Protein AF-A0A9D3A9X7-F1 (afdb_monomer)

Structure (mmCIF, N/CA/C/O backbone):
data_AF-A0A9D3A9X7-F1
#
_entry.id   AF-A0A9D3A9X7-F1
#
loop_
_atom_site.group_PDB
_atom_site.id
_atom_site.type_symbol
_atom_site.label_atom_id
_atom_site.label_alt_id
_atom_site.label_comp_id
_atom_site.label_asym_id
_atom_site.label_entity_id
_atom_site.label_seq_id
_atom_site.pdbx_PDB_ins_code
_atom_site.Cartn_x
_atom_site.Cartn_y
_atom_site.Cartn_z
_atom_site.occupancy
_atom_site.B_iso_or_equiv
_atom_site.auth_seq_id
_atom_site.auth_comp_id
_atom_site.auth_asym_id
_atom_site.auth_atom_id
_atom_site.pdbx_PDB_model_num
ATOM 1 N N . MET A 1 1 ? 18.186 -19.096 -9.112 1.00 46.78 1 MET A N 1
ATOM 2 C CA . MET A 1 1 ? 18.600 -17.709 -9.430 1.00 46.78 1 MET A CA 1
ATOM 3 C C . MET A 1 1 ? 17.513 -16.830 -10.071 1.00 46.78 1 MET A C 1
ATOM 5 O O . MET A 1 1 ? 17.733 -15.635 -10.148 1.00 46.78 1 MET A O 1
ATOM 9 N N . LYS A 1 2 ? 16.335 -17.340 -10.486 1.00 48.97 2 LYS A N 1
ATOM 10 C CA . LYS A 1 2 ? 15.284 -16.533 -11.160 1.00 48.97 2 LYS A CA 1
ATOM 11 C C . LYS A 1 2 ? 14.298 -15.778 -10.231 1.00 48.97 2 LYS A C 1
ATOM 13 O O . LYS A 1 2 ? 13.369 -15.157 -10.733 1.00 48.97 2 LYS A O 1
ATOM 18 N N . ASN A 1 3 ? 14.488 -15.810 -8.906 1.00 61.06 3 ASN A N 1
ATOM 19 C CA . ASN A 1 3 ? 13.535 -15.257 -7.920 1.00 61.06 3 ASN A CA 1
ATOM 20 C C . ASN A 1 3 ? 14.003 -13.965 -7.218 1.00 61.06 3 ASN A C 1
ATOM 22 O O . ASN A 1 3 ? 13.374 -13.539 -6.261 1.00 61.06 3 ASN A O 1
ATOM 26 N N . THR A 1 4 ? 15.084 -13.337 -7.675 1.00 85.19 4 THR A N 1
ATOM 27 C CA . THR A 1 4 ? 15.768 -12.240 -6.961 1.00 85.19 4 THR A CA 1
ATOM 28 C C . THR A 1 4 ? 15.743 -10.932 -7.753 1.00 85.19 4 THR A C 1
ATOM 30 O O . THR A 1 4 ? 16.784 -10.331 -7.978 1.00 85.19 4 THR A O 1
ATOM 33 N N . TYR A 1 5 ? 14.564 -10.511 -8.218 1.00 94.69 5 TYR A N 1
ATOM 34 C CA . TYR A 1 5 ? 14.389 -9.199 -8.850 1.00 94.69 5 TYR A CA 1
ATOM 35 C C . TYR A 1 5 ? 13.404 -8.351 -8.059 1.00 94.69 5 TYR A C 1
ATOM 37 O O . TYR A 1 5 ? 12.352 -8.864 -7.665 1.00 94.69 5 TYR A O 1
ATOM 45 N N . LEU A 1 6 ? 13.713 -7.065 -7.884 1.00 95.56 6 LEU A N 1
ATOM 46 C CA . LEU A 1 6 ? 12.884 -6.140 -7.108 1.00 95.56 6 LEU A CA 1
ATOM 47 C C . LEU A 1 6 ? 11.431 -6.136 -7.591 1.00 95.56 6 LEU A C 1
ATOM 49 O O . LEU A 1 6 ? 10.531 -6.337 -6.785 1.00 95.56 6 LEU A O 1
ATOM 53 N N . ARG A 1 7 ? 11.186 -5.994 -8.902 1.00 96.56 7 ARG A N 1
ATOM 54 C CA . ARG A 1 7 ? 9.816 -5.937 -9.448 1.00 96.56 7 ARG A CA 1
ATOM 55 C C . ARG A 1 7 ? 9.000 -7.197 -9.156 1.00 96.56 7 ARG A C 1
ATOM 57 O O . ARG A 1 7 ? 7.820 -7.117 -8.828 1.00 96.56 7 ARG A O 1
ATOM 64 N N . ARG A 1 8 ? 9.637 -8.372 -9.215 1.00 96.19 8 ARG A N 1
ATOM 65 C CA . ARG A 1 8 ? 8.995 -9.656 -8.883 1.00 96.19 8 ARG A CA 1
ATOM 66 C C . 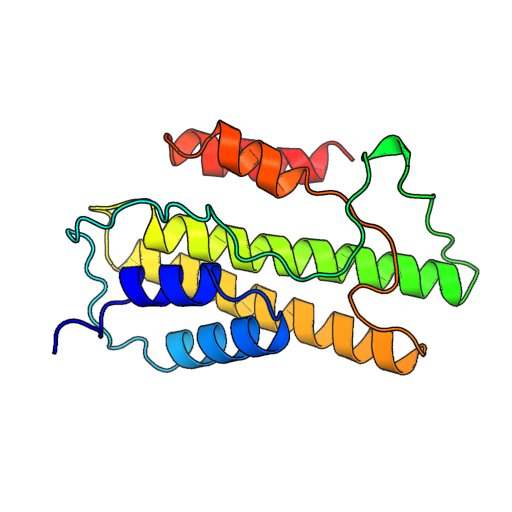ARG A 1 8 ? 8.686 -9.757 -7.391 1.00 96.19 8 ARG A C 1
ATOM 68 O O . ARG A 1 8 ? 7.620 -10.241 -7.026 1.00 96.19 8 ARG A O 1
ATOM 75 N N . LEU A 1 9 ? 9.609 -9.318 -6.542 1.00 96.25 9 LEU A N 1
ATOM 76 C CA . LEU A 1 9 ? 9.427 -9.350 -5.094 1.00 96.25 9 LEU A CA 1
ATOM 77 C C . LEU A 1 9 ? 8.400 -8.312 -4.621 1.00 96.25 9 LEU A C 1
ATOM 79 O O . LEU A 1 9 ? 7.630 -8.594 -3.708 1.00 96.25 9 LEU A O 1
ATOM 83 N N . ALA A 1 10 ? 8.324 -7.155 -5.280 1.00 97.19 10 ALA A N 1
ATOM 84 C CA . ALA A 1 10 ? 7.286 -6.161 -5.039 1.00 97.19 10 ALA A CA 1
ATOM 85 C C . ALA A 1 10 ? 5.892 -6.722 -5.354 1.00 97.19 10 ALA A C 1
ATOM 87 O O . ALA A 1 10 ? 4.976 -6.555 -4.554 1.00 97.19 10 ALA A O 1
ATOM 88 N N . LEU A 1 11 ? 5.744 -7.471 -6.456 1.00 97.50 11 LEU A N 1
ATOM 89 C CA . LEU A 1 11 ? 4.501 -8.190 -6.754 1.00 97.50 11 LEU A CA 1
ATOM 90 C C . LEU A 1 11 ? 4.172 -9.237 -5.679 1.00 97.50 11 LEU A C 1
ATOM 92 O O . LEU A 1 11 ? 3.027 -9.337 -5.249 1.00 97.50 11 LEU A O 1
ATOM 96 N N . GLN A 1 12 ? 5.168 -9.995 -5.210 1.00 96.56 12 GLN A N 1
ATOM 97 C CA . GLN A 1 12 ? 4.971 -10.953 -4.116 1.00 96.56 12 GLN A CA 1
ATOM 98 C C . GLN A 1 12 ? 4.488 -10.258 -2.839 1.00 96.56 12 GLN A C 1
ATOM 100 O O . GLN A 1 12 ? 3.520 -10.718 -2.242 1.00 96.56 12 GLN A O 1
ATOM 105 N N . ALA A 1 13 ? 5.097 -9.131 -2.460 1.00 97.62 13 ALA A N 1
ATOM 106 C CA . ALA A 1 13 ? 4.659 -8.329 -1.320 1.00 97.62 13 ALA A CA 1
ATOM 107 C C . ALA A 1 13 ? 3.247 -7.766 -1.513 1.00 97.62 13 ALA A C 1
ATOM 109 O O . ALA A 1 13 ? 2.430 -7.814 -0.593 1.00 97.62 13 ALA A O 1
ATOM 110 N N . LEU A 1 14 ? 2.927 -7.288 -2.717 1.00 98.12 14 LEU A N 1
ATOM 111 C CA . LEU A 1 14 ? 1.613 -6.738 -3.031 1.00 98.12 14 LEU A CA 1
ATOM 112 C C . LEU A 1 14 ? 0.501 -7.773 -2.835 1.00 98.12 14 LEU A C 1
ATOM 114 O O . LEU A 1 14 ? -0.569 -7.421 -2.335 1.00 98.12 14 LEU A O 1
ATOM 118 N N . LEU A 1 15 ? 0.772 -9.032 -3.185 1.00 97.62 15 LEU A N 1
ATOM 119 C CA . LEU A 1 15 ? -0.149 -10.164 -3.072 1.00 97.62 15 LEU A CA 1
ATOM 120 C C . LEU A 1 15 ? -0.327 -10.697 -1.644 1.00 97.62 15 LEU A C 1
ATOM 122 O O . LEU A 1 15 ? -1.253 -11.470 -1.409 1.00 97.62 15 LEU A O 1
ATOM 126 N N . ILE A 1 16 ? 0.506 -10.295 -0.681 1.00 97.81 16 ILE A N 1
ATOM 127 C CA . ILE A 1 16 ? 0.311 -10.692 0.718 1.00 97.81 16 ILE A CA 1
ATOM 128 C C . ILE A 1 16 ? -0.990 -10.075 1.243 1.00 97.81 16 ILE A C 1
ATOM 130 O O . ILE A 1 16 ? -1.249 -8.886 1.067 1.00 97.81 16 ILE A O 1
ATOM 134 N N . HIS A 1 17 ? -1.819 -10.882 1.900 1.00 96.50 17 HIS A N 1
ATOM 135 C CA . HIS A 1 17 ? -3.071 -10.414 2.495 1.00 96.50 17 HIS A CA 1
ATOM 136 C C . HIS A 1 17 ? -2.851 -9.823 3.890 1.00 96.50 17 HIS A C 1
ATOM 138 O O . HIS A 1 17 ? -3.492 -8.835 4.234 1.00 96.50 17 HIS A O 1
ATOM 144 N N . ASP A 1 18 ? -1.953 -10.413 4.683 1.00 96.69 18 ASP A N 1
ATOM 145 C CA . ASP A 1 18 ? -1.689 -9.976 6.050 1.00 96.69 18 ASP A CA 1
ATOM 146 C C . ASP A 1 18 ? -0.853 -8.674 6.082 1.00 96.69 18 ASP A C 1
ATOM 148 O O . ASP A 1 18 ? 0.233 -8.619 5.494 1.00 96.69 18 ASP A O 1
ATOM 152 N N . PRO A 1 19 ? -1.320 -7.605 6.756 1.00 96.31 19 PRO A N 1
ATOM 153 C CA . PRO A 1 19 ? -0.600 -6.335 6.782 1.00 96.31 19 PRO A CA 1
ATOM 154 C C . PRO A 1 19 ? 0.778 -6.406 7.449 1.00 96.31 19 PRO A C 1
ATOM 156 O O . PRO A 1 19 ? 1.683 -5.680 7.039 1.00 96.31 19 PRO A O 1
ATOM 159 N N . VAL A 1 20 ? 0.952 -7.267 8.456 1.00 96.38 20 VAL A N 1
ATOM 160 C CA . VAL A 1 20 ? 2.209 -7.410 9.204 1.00 96.38 20 VAL A CA 1
ATOM 161 C C . VAL A 1 20 ? 3.236 -8.158 8.361 1.00 96.38 20 VAL A C 1
ATOM 163 O O . VAL A 1 20 ? 4.378 -7.714 8.246 1.00 96.38 20 VAL A O 1
ATOM 166 N N . GLU A 1 21 ? 2.833 -9.249 7.710 1.00 97.94 21 GLU A N 1
ATOM 167 C CA . GLU A 1 21 ? 3.685 -9.984 6.774 1.00 97.94 21 GLU A CA 1
ATOM 168 C C . GLU A 1 21 ? 4.089 -9.109 5.578 1.00 97.94 21 GLU A C 1
ATOM 170 O O . GLU A 1 21 ? 5.259 -9.100 5.185 1.00 97.94 21 GLU A O 1
ATOM 175 N N . LYS A 1 22 ? 3.156 -8.309 5.038 1.00 98.25 22 LYS A N 1
ATOM 176 C CA . LYS A 1 22 ? 3.440 -7.366 3.945 1.00 98.25 22 LYS A CA 1
ATOM 177 C C . LYS A 1 22 ? 4.469 -6.324 4.369 1.00 98.25 22 LYS A C 1
ATOM 179 O O . LYS A 1 22 ? 5.470 -6.135 3.678 1.00 98.25 22 LYS A O 1
ATOM 184 N N . ALA A 1 23 ? 4.255 -5.693 5.523 1.00 98.12 23 ALA A N 1
ATOM 185 C CA . ALA A 1 23 ? 5.186 -4.730 6.099 1.00 98.12 23 ALA A CA 1
ATOM 186 C C . ALA A 1 23 ? 6.577 -5.340 6.330 1.00 98.12 23 ALA A C 1
ATOM 188 O O . ALA A 1 23 ? 7.593 -4.725 6.001 1.00 98.12 23 ALA A O 1
ATOM 189 N N . ALA A 1 24 ? 6.643 -6.567 6.850 1.00 98.06 24 ALA A N 1
ATOM 190 C CA . ALA A 1 24 ? 7.901 -7.272 7.059 1.00 98.06 24 ALA A CA 1
ATOM 191 C C . ALA A 1 24 ? 8.660 -7.495 5.744 1.00 98.06 24 ALA A C 1
ATOM 193 O O . ALA A 1 24 ? 9.864 -7.235 5.692 1.00 98.06 24 ALA A O 1
ATOM 194 N N . LEU A 1 25 ? 7.973 -7.917 4.678 1.00 97.31 25 LEU A N 1
ATOM 195 C CA . LEU A 1 25 ? 8.611 -8.135 3.382 1.00 97.31 25 LEU A CA 1
ATOM 196 C C . LEU A 1 25 ? 9.094 -6.824 2.751 1.00 97.31 25 LEU A C 1
ATOM 198 O O . LEU A 1 25 ? 10.221 -6.771 2.272 1.00 97.31 25 LEU A O 1
ATOM 202 N N . VAL A 1 26 ? 8.313 -5.743 2.810 1.00 98.06 26 VAL A N 1
ATOM 203 C CA . VAL A 1 26 ? 8.754 -4.424 2.314 1.00 98.06 26 VAL A CA 1
ATOM 204 C C . VAL A 1 26 ? 10.029 -3.960 3.026 1.00 98.06 26 VAL A C 1
ATOM 206 O O . VAL A 1 26 ? 10.980 -3.533 2.372 1.00 98.06 26 VAL A O 1
ATOM 209 N N . LYS A 1 27 ? 10.109 -4.119 4.354 1.00 97.75 27 LYS A N 1
ATOM 210 C CA . LYS A 1 27 ? 11.324 -3.794 5.123 1.00 97.75 27 LYS A CA 1
ATOM 211 C C . LYS A 1 27 ? 12.528 -4.641 4.707 1.00 97.75 27 LYS A C 1
ATOM 213 O O . LYS A 1 27 ? 13.635 -4.115 4.615 1.00 97.75 27 LYS A O 1
ATOM 218 N N . GLN A 1 28 ? 12.324 -5.930 4.429 1.00 95.94 28 GLN A N 1
ATOM 219 C CA . GLN A 1 28 ? 13.385 -6.804 3.913 1.00 95.94 28 GLN A CA 1
ATOM 220 C C . GLN A 1 28 ? 13.863 -6.358 2.527 1.00 95.94 28 GLN A C 1
ATOM 222 O O . GLN A 1 28 ? 15.066 -6.343 2.275 1.00 95.94 28 GLN A O 1
ATOM 227 N N . LEU A 1 29 ? 12.946 -5.954 1.641 1.00 94.81 29 LEU A N 1
ATOM 228 C CA . LEU A 1 29 ? 13.298 -5.449 0.313 1.00 94.81 29 LEU A CA 1
ATOM 229 C C . LEU A 1 29 ? 14.123 -4.171 0.393 1.00 94.81 29 LEU A C 1
ATOM 231 O O . LEU A 1 29 ? 15.129 -4.066 -0.305 1.00 94.81 29 LEU A O 1
ATOM 235 N N . GLN A 1 30 ? 13.757 -3.249 1.285 1.00 94.75 30 GLN A N 1
ATOM 236 C CA . GLN A 1 30 ? 14.514 -2.013 1.478 1.00 94.75 30 GLN A CA 1
ATOM 237 C C . GLN A 1 30 ? 15.948 -2.277 1.964 1.00 94.75 30 GLN A C 1
ATOM 239 O O . GLN A 1 30 ? 16.882 -1.585 1.567 1.00 94.75 30 GLN A O 1
ATOM 244 N N . GLN A 1 31 ? 16.153 -3.309 2.787 1.00 90.62 31 GLN A N 1
ATOM 245 C CA . GLN A 1 31 ? 17.491 -3.734 3.220 1.00 90.62 31 GLN A CA 1
ATOM 246 C C . GLN A 1 31 ? 18.287 -4.429 2.104 1.00 90.62 31 GLN A C 1
ATOM 248 O O . GLN A 1 31 ? 19.517 -4.414 2.116 1.00 90.62 31 GLN A O 1
ATOM 253 N N . ALA A 1 32 ? 17.599 -5.018 1.126 1.00 84.06 32 ALA A N 1
ATOM 254 C CA . ALA A 1 32 ? 18.177 -5.748 0.005 1.00 84.06 32 ALA A CA 1
ATOM 255 C C . ALA A 1 32 ? 18.283 -4.892 -1.274 1.00 84.06 32 ALA A C 1
ATOM 257 O O . ALA A 1 32 ? 18.130 -5.407 -2.381 1.00 84.06 32 ALA A O 1
ATOM 258 N N . TRP A 1 33 ? 18.578 -3.592 -1.144 1.00 72.06 33 TRP A N 1
ATOM 259 C CA . TRP A 1 33 ? 18.631 -2.649 -2.274 1.00 72.06 33 TRP A CA 1
ATOM 260 C C . TRP A 1 33 ? 19.640 -3.024 -3.379 1.00 72.06 33 TRP A C 1
ATOM 262 O O . TRP A 1 33 ? 19.534 -2.573 -4.513 1.00 72.06 33 TRP A O 1
ATOM 272 N N . SER A 1 34 ? 20.616 -3.886 -3.083 1.00 83.31 34 SER A N 1
ATOM 273 C CA . SER A 1 34 ? 21.580 -4.393 -4.069 1.00 83.31 34 SER A CA 1
ATOM 274 C C . SER A 1 34 ? 20.990 -5.384 -5.080 1.00 83.31 34 SER A C 1
ATOM 276 O O . SER A 1 34 ? 21.698 -5.820 -5.992 1.00 83.31 34 SER A O 1
ATOM 278 N N . LEU A 1 35 ? 19.723 -5.779 -4.926 1.00 87.50 35 LEU A N 1
ATOM 279 C CA . LEU A 1 35 ? 19.054 -6.667 -5.865 1.00 87.50 35 LEU A CA 1
ATOM 280 C C . LEU A 1 35 ? 18.879 -5.992 -7.233 1.00 87.50 35 LEU A C 1
ATOM 282 O O . LEU A 1 35 ? 18.505 -4.822 -7.305 1.00 87.50 35 LEU A O 1
ATOM 286 N N . PRO A 1 36 ? 19.072 -6.732 -8.338 1.00 94.44 36 PRO A N 1
ATOM 287 C CA . PRO A 1 36 ? 18.747 -6.206 -9.652 1.00 94.44 36 PRO A CA 1
ATOM 288 C C . PRO A 1 36 ? 17.252 -5.882 -9.731 1.00 94.44 36 PRO A C 1
ATOM 290 O O . PRO A 1 36 ? 16.401 -6.642 -9.260 1.00 94.44 36 PRO A O 1
ATOM 293 N N . VAL A 1 37 ? 16.916 -4.770 -10.378 1.00 95.44 37 VAL A N 1
ATOM 294 C CA . VAL A 1 37 ? 15.524 -4.320 -10.478 1.00 95.44 37 VAL A CA 1
ATOM 295 C C . VAL A 1 37 ? 14.683 -5.282 -11.321 1.00 95.44 37 VAL A C 1
ATOM 297 O O . VAL A 1 37 ? 13.572 -5.657 -10.934 1.00 95.44 37 VAL A O 1
ATOM 300 N N . GLY A 1 38 ? 15.234 -5.710 -12.461 1.00 95.62 38 GLY A N 1
ATOM 301 C CA . GLY A 1 38 ? 14.502 -6.465 -13.480 1.00 95.62 38 GLY A CA 1
ATOM 302 C C . GLY A 1 38 ? 13.526 -5.581 -14.258 1.00 95.62 38 GLY A C 1
ATOM 303 O O . GLY A 1 38 ? 12.377 -5.971 -14.469 1.00 95.62 38 GLY A O 1
ATOM 304 N N . ALA A 1 39 ? 13.952 -4.369 -14.632 1.00 96.12 39 ALA A N 1
ATOM 305 C CA . ALA A 1 39 ? 13.115 -3.368 -15.298 1.00 96.12 39 ALA A CA 1
ATOM 306 C C . ALA A 1 39 ? 12.485 -3.884 -16.604 1.00 96.12 39 ALA A C 1
ATOM 308 O O . ALA A 1 39 ? 11.337 -3.567 -16.890 1.00 96.12 39 ALA A O 1
ATOM 309 N N . ASP A 1 40 ? 13.186 -4.738 -17.343 1.00 95.25 40 ASP A N 1
ATOM 310 C CA . ASP A 1 40 ? 12.764 -5.349 -18.607 1.00 95.25 40 ASP A CA 1
ATOM 311 C C . ASP A 1 40 ? 11.951 -6.645 -18.437 1.00 95.25 40 ASP A C 1
ATOM 313 O O . ASP A 1 40 ? 11.468 -7.217 -19.415 1.00 95.25 40 ASP A O 1
ATOM 317 N N . LEU A 1 41 ? 11.764 -7.124 -17.200 1.00 94.06 41 LEU A N 1
ATOM 318 C CA . LEU A 1 41 ? 10.994 -8.338 -16.956 1.00 94.06 41 LEU A CA 1
ATOM 319 C C . LEU A 1 41 ? 9.538 -8.170 -17.390 1.00 94.06 41 LEU A C 1
ATOM 321 O O . LEU A 1 41 ? 8.824 -7.274 -16.928 1.00 94.06 41 LEU A O 1
ATOM 325 N N . CYS A 1 42 ? 9.086 -9.119 -18.205 1.00 92.31 42 CYS A N 1
ATOM 326 C CA . CYS A 1 42 ? 7.676 -9.341 -18.469 1.00 92.31 42 CYS A CA 1
ATOM 327 C C . CYS A 1 42 ? 7.078 -10.120 -17.286 1.00 92.31 42 CYS A C 1
ATOM 329 O O . CYS A 1 42 ? 7.495 -11.246 -16.996 1.00 92.31 42 CYS A O 1
ATOM 331 N N . LEU A 1 43 ? 6.169 -9.477 -16.555 1.00 93.81 43 LEU A N 1
ATOM 332 C CA . LEU A 1 43 ? 5.439 -10.052 -15.430 1.00 93.81 43 LEU A CA 1
ATOM 333 C C . LEU A 1 43 ? 3.951 -9.989 -15.765 1.00 93.81 43 LEU A C 1
ATOM 335 O O . LEU A 1 43 ? 3.432 -8.906 -16.027 1.00 93.81 43 LEU A O 1
ATOM 339 N N . ASP A 1 44 ? 3.288 -11.140 -15.750 1.00 93.31 44 ASP A N 1
ATOM 340 C CA . ASP A 1 44 ? 1.851 -11.216 -15.989 1.00 93.31 44 ASP A CA 1
ATOM 341 C C . ASP A 1 44 ? 1.070 -10.743 -14.757 1.00 93.31 44 ASP A C 1
ATOM 343 O O . ASP A 1 44 ? 1.456 -11.016 -13.614 1.00 93.31 44 ASP A O 1
ATOM 347 N N . GLU A 1 45 ? -0.051 -10.056 -14.989 1.00 92.62 45 GLU A N 1
ATOM 348 C CA . GLU A 1 45 ? -0.969 -9.680 -13.914 1.00 92.62 45 GLU A CA 1
ATOM 349 C C . GLU A 1 45 ? -1.570 -10.955 -13.281 1.00 92.62 45 GLU A C 1
ATOM 351 O O . GLU A 1 45 ? -2.084 -11.819 -14.001 1.00 92.62 45 GLU A O 1
ATOM 356 N N . PRO A 1 46 ? -1.507 -11.121 -11.945 1.00 93.25 46 PRO A N 1
ATOM 357 C CA . PRO A 1 46 ? -2.043 -12.305 -11.282 1.00 93.25 46 PRO A CA 1
ATOM 358 C C . PRO A 1 46 ? -3.547 -12.472 -11.519 1.00 93.25 46 PRO A C 1
ATOM 360 O O . PRO A 1 46 ? -4.320 -11.532 -11.350 1.00 93.25 46 PRO A O 1
ATOM 363 N N . SER A 1 47 ? -3.991 -13.700 -11.802 1.00 90.94 47 SER A N 1
ATOM 364 C CA . SER A 1 47 ? -5.415 -14.014 -12.022 1.00 90.94 47 SER A CA 1
ATOM 365 C C . SER A 1 47 ? -6.301 -13.774 -10.796 1.00 90.94 47 SER A C 1
ATOM 367 O O . SER A 1 47 ? -7.500 -13.551 -10.932 1.00 90.94 47 SER A O 1
ATOM 369 N N . VAL A 1 48 ? -5.711 -13.812 -9.600 1.00 88.00 48 VAL A N 1
ATOM 370 C CA . VAL A 1 48 ? -6.375 -13.495 -8.326 1.00 88.00 48 VAL A CA 1
ATOM 371 C C . VAL A 1 48 ? -6.580 -11.989 -8.111 1.00 88.00 48 VAL A C 1
ATOM 373 O O . VAL A 1 48 ? -7.263 -11.602 -7.166 1.00 88.00 48 VAL A O 1
ATOM 376 N N . GLY A 1 49 ? -6.021 -11.147 -8.987 1.00 91.00 49 GLY A N 1
ATOM 377 C CA . GLY A 1 49 ? -6.029 -9.694 -8.867 1.00 91.00 49 GLY A CA 1
ATOM 378 C C . GLY A 1 49 ? -4.996 -9.158 -7.874 1.00 91.00 49 GLY A C 1
ATOM 379 O O . GLY A 1 49 ? -4.279 -9.905 -7.206 1.00 91.00 49 GLY A O 1
ATOM 380 N N . VAL A 1 50 ? -4.919 -7.831 -7.789 1.00 94.56 50 VAL A N 1
ATOM 381 C CA . VAL A 1 50 ? -4.077 -7.090 -6.840 1.00 94.56 50 VAL A CA 1
ATOM 382 C C . VAL A 1 50 ? -4.884 -5.955 -6.174 1.00 94.56 50 VAL A C 1
ATOM 384 O O . VAL A 1 50 ? -5.819 -5.440 -6.792 1.00 94.56 50 VAL A O 1
ATOM 387 N N . PRO A 1 51 ? -4.555 -5.556 -4.925 1.00 96.31 51 PRO A N 1
ATOM 388 C CA . PRO A 1 51 ? -3.562 -6.163 -4.048 1.00 96.31 51 PRO A CA 1
ATOM 389 C C . PRO A 1 51 ? -4.132 -7.408 -3.354 1.00 96.31 51 PRO A C 1
ATOM 391 O O . PRO A 1 51 ? -5.340 -7.645 -3.366 1.00 96.31 51 PRO A O 1
ATOM 394 N N . GLY A 1 52 ? -3.278 -8.148 -2.650 1.00 94.69 52 GLY A N 1
ATOM 395 C CA . GLY A 1 52 ? -3.730 -9.054 -1.598 1.00 94.69 52 GLY A CA 1
ATOM 396 C C . GLY A 1 52 ? -4.457 -8.256 -0.517 1.00 94.69 52 GLY A C 1
ATOM 397 O O . GLY A 1 52 ? -3.875 -7.345 0.087 1.00 94.69 52 GLY A O 1
ATOM 398 N N . ARG A 1 53 ? -5.743 -8.562 -0.310 1.00 89.81 53 ARG A N 1
ATOM 399 C CA . ARG A 1 53 ? -6.619 -7.840 0.622 1.0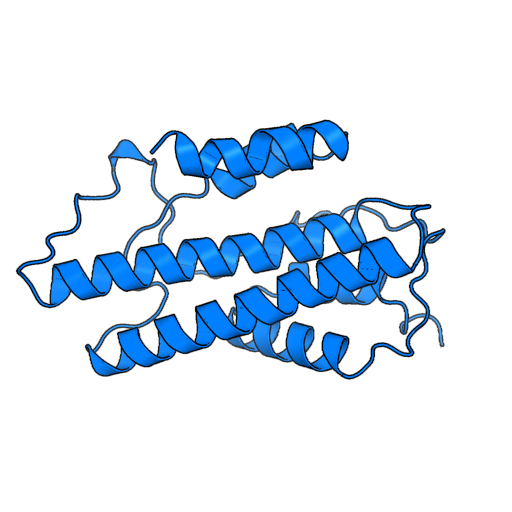0 89.81 53 ARG A CA 1
ATOM 400 C C . ARG A 1 53 ? -6.806 -8.621 1.927 1.00 89.81 53 ARG A C 1
ATOM 402 O O . ARG A 1 53 ? -7.258 -9.768 1.866 1.00 89.81 53 ARG A O 1
ATOM 409 N N . PRO A 1 54 ? -6.515 -8.033 3.098 1.00 92.25 54 PRO A N 1
ATOM 410 C CA . PRO A 1 54 ? -6.837 -8.664 4.374 1.00 92.25 54 PRO A CA 1
ATOM 411 C C . PRO A 1 54 ? -8.349 -8.879 4.520 1.00 92.25 54 PRO A C 1
ATOM 413 O O . PRO A 1 54 ? -9.159 -8.206 3.885 1.00 92.25 54 PRO A O 1
ATOM 416 N N . THR A 1 55 ? -8.745 -9.800 5.398 1.00 91.69 55 THR A N 1
ATOM 417 C CA . THR A 1 55 ? -10.165 -10.064 5.707 1.00 91.69 55 THR A CA 1
ATOM 418 C C . THR A 1 55 ? -10.852 -8.904 6.435 1.00 91.69 55 THR A C 1
ATOM 420 O O . THR A 1 55 ? -12.079 -8.826 6.451 1.00 91.69 55 THR A O 1
ATOM 423 N N . LYS A 1 56 ? -10.070 -8.003 7.035 1.00 93.38 56 LYS A N 1
ATOM 424 C CA . LYS A 1 56 ? -10.501 -6.759 7.676 1.00 93.38 56 LYS A CA 1
ATOM 425 C C . LYS A 1 56 ? -9.576 -5.613 7.241 1.00 93.38 56 LYS A C 1
ATOM 427 O O . LYS A 1 56 ? -8.398 -5.881 7.016 1.00 93.38 56 LYS A O 1
ATOM 432 N N . PRO A 1 57 ? -10.032 -4.348 7.193 1.00 94.69 57 PRO A N 1
ATOM 433 C CA . PRO A 1 57 ? -11.347 -3.842 7.607 1.00 94.69 57 PRO A CA 1
ATOM 434 C C . PRO A 1 57 ? -12.495 -4.230 6.669 1.00 94.69 57 PRO A C 1
ATOM 436 O O . PRO A 1 57 ? -12.280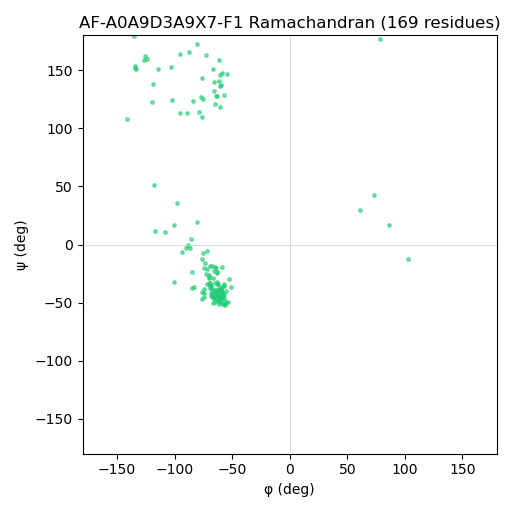 -4.602 5.519 1.00 94.69 57 PRO A O 1
ATOM 439 N N . LEU A 1 58 ? -13.733 -4.100 7.159 1.00 94.25 58 LEU A N 1
ATOM 440 C CA . LEU A 1 58 ? -14.915 -4.153 6.297 1.00 94.25 58 LEU A CA 1
ATOM 441 C C . LEU A 1 58 ? -14.891 -2.954 5.342 1.00 94.25 58 LEU A C 1
ATOM 443 O O . LEU A 1 58 ? -14.916 -1.804 5.789 1.00 94.25 58 LEU A O 1
ATOM 447 N N . ILE A 1 59 ? -14.884 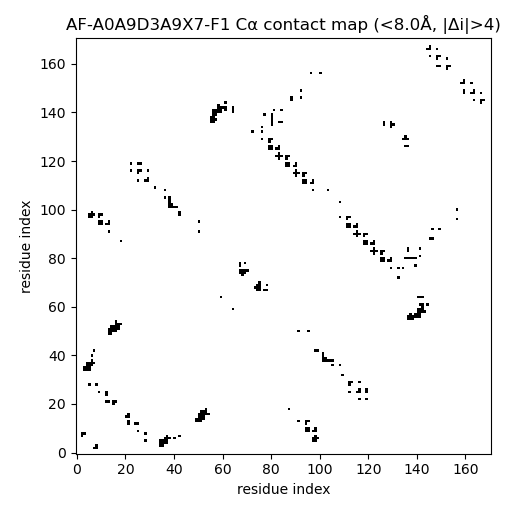-3.227 4.041 1.00 93.38 59 ILE A N 1
ATOM 448 C CA . ILE A 1 59 ? -14.948 -2.189 3.015 1.00 93.38 59 ILE A CA 1
ATOM 449 C C . ILE A 1 59 ? -16.405 -1.793 2.779 1.00 93.38 59 ILE A C 1
ATOM 451 O O . ILE A 1 59 ? -17.247 -2.631 2.458 1.00 93.38 59 ILE A O 1
ATOM 455 N N . VAL A 1 60 ? -16.696 -0.505 2.938 1.00 91.81 60 VAL A N 1
ATOM 456 C CA . VAL A 1 60 ? -18.015 0.099 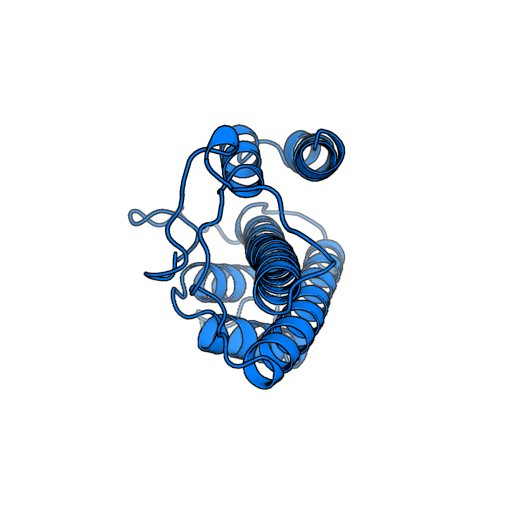2.736 1.00 91.81 60 VAL A CA 1
ATOM 457 C C . VAL A 1 60 ? -17.918 1.287 1.770 1.00 91.81 60 VAL A C 1
ATOM 459 O O . VAL A 1 60 ? -16.841 1.872 1.608 1.00 91.81 60 VAL A O 1
ATOM 462 N N . PRO A 1 61 ? -19.029 1.698 1.130 1.00 88.25 61 PRO A N 1
ATOM 463 C CA . PRO A 1 61 ? -19.065 2.928 0.347 1.00 88.25 61 PRO A CA 1
ATOM 464 C C . PRO A 1 61 ? -18.611 4.149 1.166 1.00 88.25 61 PRO A C 1
ATOM 466 O O . PRO A 1 61 ? -18.922 4.221 2.359 1.00 88.25 61 PRO A O 1
ATOM 469 N N . PRO A 1 62 ? -17.953 5.155 0.553 1.00 83.88 62 PRO A N 1
ATOM 470 C CA . PRO A 1 62 ? -17.454 6.335 1.265 1.00 83.88 62 PRO A CA 1
ATOM 471 C C . PRO A 1 62 ? -18.493 7.033 2.154 1.00 83.88 62 PRO A C 1
ATOM 473 O O . PRO A 1 62 ? -18.163 7.476 3.249 1.00 83.88 62 PRO A O 1
ATOM 476 N N . GLN A 1 63 ? -19.756 7.081 1.721 1.00 83.38 63 GLN A N 1
ATOM 477 C CA . GLN A 1 63 ? -20.861 7.714 2.449 1.00 83.38 63 GLN A CA 1
ATOM 478 C C . GLN A 1 63 ? -21.266 6.959 3.727 1.00 83.38 63 GLN A C 1
ATOM 480 O O . GLN A 1 63 ? -21.943 7.521 4.583 1.00 83.38 63 GLN A O 1
ATOM 485 N N . GLN A 1 64 ? -20.885 5.685 3.855 1.00 82.31 64 GLN A N 1
ATOM 486 C CA . GLN A 1 64 ? -21.207 4.835 5.006 1.00 82.31 64 GLN A CA 1
ATOM 487 C C . GLN A 1 64 ? -20.111 4.843 6.081 1.00 82.31 64 GLN A C 1
ATOM 489 O O . GLN A 1 64 ? -20.309 4.303 7.171 1.00 82.31 64 GLN A O 1
ATOM 494 N N . VAL A 1 65 ? -18.967 5.480 5.816 1.00 79.12 65 VAL A N 1
ATOM 495 C CA . VAL A 1 65 ? -17.940 5.703 6.835 1.00 79.12 65 VAL A CA 1
ATOM 496 C C . VAL A 1 65 ? -18.407 6.842 7.745 1.00 79.12 65 VAL A C 1
ATOM 498 O O . VAL A 1 65 ? -18.474 7.997 7.332 1.00 79.12 65 VAL A O 1
ATOM 501 N N . LYS A 1 66 ? -18.768 6.512 8.993 1.00 74.62 66 LYS A N 1
ATOM 502 C CA . LYS A 1 66 ? -19.260 7.490 9.980 1.00 74.62 66 LYS A CA 1
ATOM 503 C C . LYS A 1 66 ? -18.228 8.596 10.239 1.00 74.62 66 LYS A C 1
ATOM 505 O O . LYS A 1 66 ? -17.022 8.343 10.251 1.00 74.62 66 LYS A O 1
ATOM 510 N N . GLN A 1 67 ? -18.712 9.809 10.521 1.00 71.88 67 GLN A N 1
ATOM 511 C CA . GLN A 1 67 ? -17.857 10.906 10.978 1.00 71.88 67 GLN A CA 1
ATOM 512 C C . GLN A 1 67 ? -17.148 10.540 12.287 1.00 71.88 67 GLN A C 1
ATOM 514 O O . GLN A 1 67 ? -17.734 9.964 13.205 1.00 71.88 67 GLN A O 1
ATOM 519 N N . ARG A 1 68 ? -15.864 10.889 12.359 1.00 80.75 68 ARG A N 1
ATOM 520 C CA . ARG A 1 68 ? -14.959 10.512 13.447 1.00 80.75 68 ARG A CA 1
ATOM 521 C C . ARG A 1 68 ? -14.917 11.649 14.464 1.00 80.75 68 ARG A C 1
ATOM 523 O O . ARG A 1 68 ? -14.433 12.734 14.157 1.00 80.75 68 ARG A O 1
ATOM 530 N N . SER A 1 69 ? -15.439 11.419 15.667 1.00 81.00 69 SER A N 1
ATOM 531 C CA . SER A 1 69 ? -15.399 12.421 16.739 1.00 81.00 69 SER A CA 1
ATOM 532 C C . SER A 1 69 ? -14.012 12.486 17.379 1.00 81.00 69 SER A C 1
ATOM 534 O O . SER A 1 69 ? -13.508 11.484 17.874 1.00 81.00 69 SER A O 1
ATOM 536 N N . LEU A 1 70 ? -13.410 13.672 17.458 1.00 84.50 70 LEU A N 1
ATOM 537 C CA . LEU A 1 70 ? -12.143 13.863 18.182 1.00 84.50 70 LEU A CA 1
ATOM 538 C C . LEU A 1 70 ? -12.322 13.837 19.712 1.00 84.50 70 LEU A C 1
ATOM 540 O O . LEU A 1 70 ? -11.358 13.677 20.467 1.00 84.50 70 LEU A O 1
ATOM 544 N N . HIS A 1 71 ? -13.563 13.973 20.182 1.00 87.56 71 HIS A N 1
ATOM 545 C CA . HIS A 1 71 ? -13.872 14.139 21.599 1.00 87.56 71 HIS A CA 1
ATOM 546 C C . HIS A 1 71 ? -13.983 12.806 22.349 1.00 87.56 71 HIS A C 1
ATOM 548 O O . HIS A 1 71 ? -13.735 12.765 23.553 1.00 87.56 71 HIS A O 1
ATOM 554 N N . THR A 1 72 ? -14.272 11.697 21.660 1.00 91.12 72 THR A N 1
ATOM 555 C CA . THR A 1 72 ? -14.386 10.365 22.278 1.00 91.12 72 THR A CA 1
ATOM 556 C C . THR A 1 72 ? -13.146 9.510 22.016 1.00 91.12 72 THR A C 1
ATOM 558 O O . THR A 1 72 ? -12.451 9.689 21.018 1.00 91.12 72 THR A O 1
ATOM 561 N N . ALA A 1 73 ? -12.845 8.569 22.918 1.00 90.50 73 ALA A N 1
ATOM 562 C CA . ALA A 1 73 ? -11.732 7.634 22.726 1.00 90.50 73 ALA A CA 1
ATOM 563 C C . ALA A 1 73 ? -11.930 6.770 21.469 1.00 90.50 73 ALA A C 1
ATOM 565 O O . ALA A 1 73 ? -11.015 6.648 20.660 1.00 90.50 73 ALA A O 1
ATOM 566 N N . GLU A 1 74 ? -13.146 6.261 21.270 1.00 92.94 74 GLU A N 1
ATOM 567 C CA . GLU A 1 74 ? -13.523 5.481 20.088 1.00 92.94 74 GLU A CA 1
ATOM 568 C C . GLU A 1 74 ? -13.411 6.300 18.795 1.00 92.94 74 GLU A C 1
ATOM 570 O O . GLU A 1 74 ? -12.876 5.817 17.803 1.00 92.94 74 GLU A O 1
ATOM 575 N N . GLY A 1 75 ? -13.843 7.565 18.793 1.00 92.94 75 GLY A N 1
ATOM 576 C CA . GLY A 1 75 ? -13.746 8.411 17.606 1.00 92.94 75 GLY A CA 1
ATOM 577 C C . GLY A 1 75 ? -12.298 8.774 17.247 1.00 92.94 75 GLY A C 1
ATOM 578 O O . GLY A 1 75 ? -11.952 8.792 16.064 1.00 92.94 75 GLY A O 1
ATOM 579 N N . ARG A 1 76 ? -11.420 8.960 18.246 1.00 93.62 76 ARG A N 1
ATOM 580 C CA . ARG A 1 76 ? -9.967 9.084 18.024 1.00 93.62 76 ARG A CA 1
ATOM 581 C C . ARG A 1 76 ? -9.357 7.790 17.484 1.00 93.62 76 ARG A C 1
ATOM 583 O O . ARG A 1 76 ? -8.546 7.854 16.564 1.00 93.62 76 ARG A O 1
ATOM 590 N N . ALA A 1 77 ? -9.766 6.630 18.000 1.00 95.56 77 ALA A N 1
ATOM 591 C CA . ALA A 1 77 ? -9.331 5.335 17.480 1.00 95.56 77 ALA A CA 1
ATOM 592 C C . ALA A 1 77 ? -9.777 5.131 16.020 1.00 95.56 77 ALA A C 1
ATOM 594 O O . ALA A 1 77 ? -8.963 4.763 15.178 1.00 95.56 77 ALA A O 1
ATOM 595 N N . ALA A 1 78 ? -11.023 5.476 15.683 1.00 94.50 78 ALA A N 1
ATOM 596 C CA . ALA A 1 78 ? -11.535 5.420 14.315 1.00 94.50 78 ALA A CA 1
ATOM 597 C C . ALA A 1 78 ? -10.777 6.358 13.355 1.00 94.50 78 ALA A C 1
ATOM 599 O O . ALA A 1 78 ? -10.593 6.028 12.182 1.00 94.50 78 ALA A O 1
ATOM 600 N N . LEU A 1 79 ? -10.312 7.518 13.837 1.00 93.31 79 LEU A N 1
ATOM 601 C CA . LEU A 1 79 ? -9.447 8.408 13.060 1.00 93.31 79 LEU A CA 1
ATOM 602 C C . LEU A 1 79 ? -8.075 7.789 12.797 1.00 93.31 79 LEU A C 1
ATOM 604 O O . LEU A 1 79 ? -7.646 7.747 11.648 1.00 93.31 79 LEU A O 1
ATOM 608 N N . LEU A 1 80 ? -7.411 7.279 13.833 1.00 95.50 80 LEU A N 1
ATOM 609 C CA . LEU A 1 80 ? -6.106 6.628 13.693 1.00 95.50 80 LEU A CA 1
ATOM 610 C C . LEU A 1 80 ? -6.180 5.391 12.798 1.00 95.50 80 LEU A C 1
ATOM 612 O O . LEU A 1 80 ? -5.304 5.187 11.966 1.00 95.50 80 LEU A O 1
ATOM 616 N N . HIS A 1 81 ? -7.254 4.609 12.911 1.00 96.31 81 HIS A N 1
ATOM 617 C CA . HIS A 1 81 ? -7.530 3.496 12.011 1.00 96.31 81 HIS A CA 1
ATOM 618 C C . HIS A 1 81 ? -7.646 3.954 10.554 1.00 96.31 81 HIS A C 1
ATOM 620 O O . HIS A 1 81 ? -7.097 3.320 9.657 1.00 96.31 81 HIS A O 1
ATOM 626 N N . ALA A 1 82 ? -8.360 5.052 10.296 1.00 94.44 82 ALA A N 1
ATOM 627 C CA . ALA A 1 82 ? -8.499 5.577 8.945 1.00 94.44 82 ALA A CA 1
ATOM 628 C C . ALA A 1 82 ? -7.165 6.055 8.362 1.00 94.44 82 ALA A C 1
ATOM 630 O O . ALA A 1 82 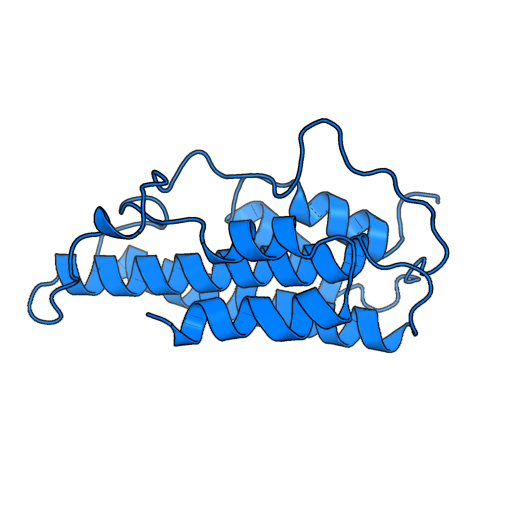? -6.900 5.777 7.197 1.00 94.44 82 ALA A O 1
ATOM 631 N N . LEU A 1 83 ? -6.326 6.715 9.167 1.00 95.31 83 LEU A N 1
ATOM 632 C CA . LEU A 1 83 ? -4.967 7.076 8.762 1.00 95.31 83 LEU A CA 1
ATOM 633 C C . LEU A 1 83 ? -4.147 5.817 8.464 1.00 95.31 83 LEU A C 1
ATOM 635 O O . LEU A 1 83 ? -3.597 5.705 7.380 1.00 95.31 83 LEU A O 1
ATOM 639 N N . ALA A 1 84 ? -4.178 4.810 9.344 1.00 97.00 84 ALA A N 1
ATOM 640 C CA . ALA A 1 84 ? -3.494 3.539 9.101 1.00 97.00 84 ALA A CA 1
ATOM 641 C C . ALA A 1 84 ? -3.981 2.863 7.806 1.00 97.00 84 ALA A C 1
ATOM 643 O O . ALA A 1 84 ? -3.201 2.252 7.085 1.00 97.00 84 ALA A O 1
ATOM 644 N N . HIS A 1 85 ? -5.267 2.985 7.468 1.00 96.19 85 HIS A N 1
ATOM 645 C CA . HIS A 1 85 ? -5.795 2.465 6.209 1.00 96.19 85 HIS A CA 1
ATOM 646 C C . HIS A 1 85 ? -5.312 3.251 4.985 1.00 96.19 85 HIS A C 1
ATOM 648 O O . HIS A 1 85 ? -5.117 2.646 3.931 1.00 96.19 85 HIS A O 1
ATOM 654 N N . ILE A 1 86 ? -5.095 4.561 5.112 1.00 95.25 86 ILE A N 1
ATOM 655 C CA . ILE A 1 86 ? -4.466 5.374 4.065 1.00 95.25 86 ILE A CA 1
ATOM 656 C C . ILE A 1 86 ? -3.020 4.913 3.857 1.00 95.25 86 ILE A C 1
ATOM 658 O O . ILE A 1 86 ? -2.684 4.567 2.727 1.00 95.25 86 ILE A O 1
ATOM 662 N N . GLU A 1 87 ? -2.231 4.771 4.927 1.00 97.50 87 GLU A N 1
ATOM 663 C CA . GLU A 1 87 ? -0.834 4.324 4.803 1.00 97.50 87 GLU A CA 1
ATOM 664 C C . GLU A 1 87 ? -0.747 2.908 4.232 1.00 97.50 87 GLU A C 1
ATOM 666 O O . GLU A 1 87 ? 0.039 2.636 3.329 1.00 97.50 87 GLU A O 1
ATOM 671 N N . PHE A 1 88 ? -1.627 1.997 4.662 1.00 97.38 88 PHE A N 1
ATOM 672 C CA . PHE A 1 88 ? -1.664 0.649 4.098 1.00 97.38 88 PHE A CA 1
ATOM 673 C C . PHE A 1 88 ? -1.987 0.643 2.597 1.00 97.38 88 PHE A C 1
ATOM 675 O O . PHE A 1 88 ? -1.404 -0.129 1.832 1.00 97.38 88 PHE A O 1
ATOM 682 N N . ASN A 1 89 ? -2.894 1.514 2.148 1.00 96.75 89 ASN A N 1
ATOM 683 C CA . ASN A 1 89 ? -3.135 1.696 0.720 1.00 96.75 89 ASN A CA 1
ATOM 684 C C . ASN A 1 89 ? -1.915 2.295 0.013 1.00 96.75 89 ASN A C 1
ATOM 686 O O . ASN A 1 89 ? -1.599 1.848 -1.085 1.00 96.75 89 ASN A O 1
ATOM 690 N N . ALA A 1 90 ? -1.207 3.241 0.628 1.00 97.44 90 ALA A N 1
ATOM 691 C CA . ALA A 1 90 ? -0.003 3.840 0.061 1.00 97.44 90 ALA A CA 1
ATOM 692 C C . ALA A 1 90 ? 1.123 2.806 -0.141 1.00 97.44 90 ALA A C 1
ATOM 694 O O . ALA A 1 90 ? 1.716 2.766 -1.220 1.00 97.44 90 ALA A O 1
ATOM 695 N N . ILE A 1 91 ? 1.312 1.870 0.801 1.00 98.44 91 ILE A N 1
ATOM 696 C CA . ILE A 1 91 ? 2.204 0.706 0.629 1.00 98.44 91 ILE A CA 1
ATOM 697 C C . ILE A 1 91 ? 1.809 -0.090 -0.624 1.00 98.44 91 ILE A C 1
ATOM 699 O O . ILE A 1 91 ? 2.651 -0.384 -1.473 1.00 98.44 91 ILE A O 1
ATOM 703 N N . ASN A 1 92 ? 0.521 -0.430 -0.763 1.00 98.25 92 ASN A N 1
ATOM 704 C CA . ASN A 1 92 ? 0.030 -1.193 -1.915 1.00 98.25 92 ASN A CA 1
ATOM 705 C C . ASN A 1 92 ? 0.230 -0.432 -3.232 1.00 98.25 92 ASN A C 1
ATOM 707 O O . ASN A 1 92 ? 0.611 -1.036 -4.229 1.00 98.25 92 ASN A O 1
ATOM 711 N N . LEU A 1 93 ? -0.011 0.880 -3.249 1.00 98.06 93 LEU A N 1
ATOM 712 C CA . LEU A 1 93 ? 0.150 1.725 -4.432 1.00 98.06 93 LEU A CA 1
ATOM 713 C C . LEU A 1 93 ? 1.613 1.828 -4.867 1.00 98.06 93 LEU A C 1
ATOM 715 O O . LEU A 1 93 ? 1.902 1.710 -6.056 1.00 98.06 93 LEU A O 1
ATOM 719 N N . ALA A 1 94 ? 2.530 2.006 -3.917 1.00 98.31 94 ALA A N 1
ATOM 720 C CA . ALA A 1 94 ? 3.958 2.055 -4.196 1.00 98.31 94 ALA A CA 1
ATOM 721 C C . ALA A 1 94 ? 4.460 0.712 -4.750 1.00 98.31 94 ALA A C 1
ATOM 723 O O . ALA A 1 94 ? 5.128 0.673 -5.784 1.00 98.31 94 ALA A O 1
ATOM 724 N N . LEU A 1 95 ? 4.055 -0.404 -4.134 1.00 98.50 95 LEU A N 1
ATOM 725 C CA . LEU A 1 95 ? 4.341 -1.744 -4.650 1.00 98.50 95 LEU A CA 1
ATOM 726 C C . LEU A 1 95 ? 3.745 -1.964 -6.048 1.00 98.50 95 LEU A C 1
ATOM 728 O O . LEU A 1 95 ? 4.424 -2.537 -6.901 1.00 98.50 95 LEU A O 1
ATOM 732 N N . ASP A 1 96 ? 2.517 -1.486 -6.295 1.00 98.31 96 ASP A N 1
ATOM 733 C CA . ASP A 1 96 ? 1.851 -1.557 -7.600 1.00 98.31 96 ASP A CA 1
ATOM 734 C C . ASP A 1 96 ? 2.656 -0.855 -8.690 1.00 98.31 96 ASP A C 1
ATOM 736 O O . ASP A 1 96 ? 2.879 -1.416 -9.759 1.00 98.31 96 ASP A O 1
ATOM 740 N N . ILE A 1 97 ? 3.165 0.341 -8.396 1.00 98.19 97 ILE A N 1
ATOM 741 C CA . ILE A 1 97 ? 4.002 1.096 -9.328 1.00 98.19 97 ILE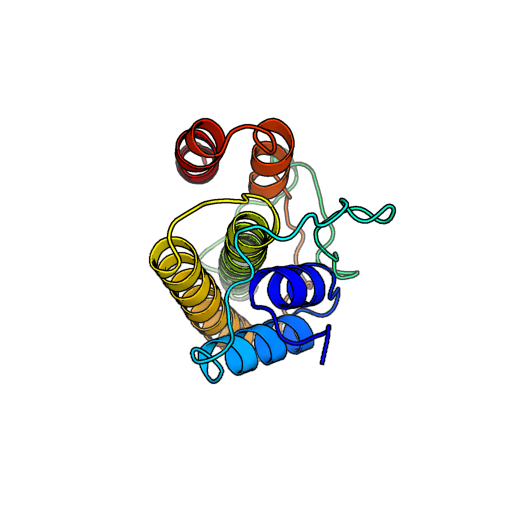 A CA 1
ATOM 742 C C . ILE A 1 97 ? 5.297 0.340 -9.643 1.00 98.19 97 ILE A C 1
ATOM 744 O O . ILE A 1 97 ? 5.666 0.226 -10.813 1.00 98.19 97 ILE A O 1
ATOM 748 N N . ILE A 1 98 ? 5.960 -0.220 -8.626 1.00 97.75 98 ILE A N 1
ATOM 749 C CA . ILE A 1 98 ? 7.222 -0.946 -8.811 1.00 97.75 98 ILE A CA 1
ATOM 750 C C . ILE A 1 98 ? 7.019 -2.156 -9.726 1.00 97.75 98 ILE A C 1
ATOM 752 O O . ILE A 1 98 ? 7.765 -2.339 -10.689 1.00 97.75 98 ILE A O 1
ATOM 756 N N . TRP A 1 99 ? 6.028 -3.009 -9.451 1.00 97.12 99 TRP A N 1
ATOM 757 C CA . TRP A 1 99 ? 5.876 -4.225 -10.249 1.00 97.12 99 TRP A CA 1
ATOM 758 C C . TRP A 1 99 ? 5.295 -3.946 -11.638 1.00 97.12 99 TRP A C 1
ATOM 760 O O . TRP A 1 99 ? 5.729 -4.587 -12.595 1.00 97.12 99 TRP A O 1
ATOM 770 N N . ARG A 1 100 ? 4.341 -3.013 -11.769 1.00 97.38 100 ARG A N 1
ATOM 771 C CA . ARG A 1 100 ? 3.511 -2.873 -12.975 1.00 97.38 100 ARG A CA 1
ATOM 772 C C . ARG A 1 100 ? 4.246 -2.213 -14.132 1.00 97.38 100 ARG A C 1
ATOM 774 O O . ARG A 1 100 ? 4.213 -2.724 -15.249 1.00 97.38 100 ARG A O 1
ATOM 781 N N . TYR A 1 101 ? 4.941 -1.108 -13.882 1.00 97.19 101 TYR A N 1
ATOM 782 C CA . TYR A 1 101 ? 5.532 -0.315 -14.959 1.00 97.19 101 TYR A CA 1
ATOM 783 C C . TYR A 1 101 ? 6.946 -0.805 -15.281 1.00 97.19 101 TYR A C 1
ATOM 785 O O . TYR A 1 101 ? 7.857 -0.717 -14.460 1.00 97.19 101 TYR A O 1
ATOM 793 N N . ALA A 1 102 ? 7.126 -1.364 -16.476 1.00 97.06 102 ALA A N 1
ATOM 794 C CA . ALA A 1 102 ? 8.406 -1.870 -16.971 1.00 97.06 102 ALA A CA 1
ATOM 795 C C . ALA A 1 102 ? 9.235 -0.776 -17.667 1.00 97.06 102 ALA A C 1
ATOM 797 O O . ALA A 1 102 ? 8.704 0.255 -18.075 1.00 97.06 102 ALA A O 1
ATOM 798 N N . ASN A 1 103 ? 10.520 -1.058 -17.884 1.00 97.25 103 ASN A N 1
ATOM 799 C CA . ASN A 1 103 ? 11.451 -0.265 -18.694 1.00 97.25 103 ASN A CA 1
ATOM 800 C C . ASN A 1 103 ? 11.682 1.174 -18.202 1.00 97.25 103 ASN A C 1
ATOM 802 O O . ASN A 1 103 ? 11.971 2.065 -19.002 1.00 97.25 103 ASN A O 1
ATOM 806 N N . LEU A 1 104 ? 11.570 1.403 -16.893 1.00 97.31 104 LEU A N 1
ATOM 807 C CA . LEU A 1 104 ? 11.943 2.671 -16.268 1.00 97.31 104 LEU A CA 1
ATOM 808 C C . LEU A 1 104 ? 13.381 2.607 -15.722 1.00 97.31 104 LEU A C 1
ATOM 810 O O . LEU A 1 104 ? 13.946 1.519 -15.600 1.00 97.31 104 LEU A O 1
ATOM 814 N N . PRO A 1 105 ? 14.007 3.753 -15.413 1.00 97.44 105 PRO A N 1
ATOM 815 C CA . PRO A 1 105 ? 15.319 3.783 -14.772 1.00 97.44 105 PRO A CA 1
ATOM 816 C C . PRO A 1 105 ? 15.335 3.092 -13.397 1.00 97.44 105 PRO A C 1
ATOM 818 O O . PRO A 1 105 ? 14.377 3.204 -12.638 1.00 97.44 105 PRO A O 1
ATOM 821 N N . ASP A 1 106 ? 16.440 2.440 -13.027 1.00 95.56 106 ASP A N 1
ATOM 822 C CA . ASP A 1 106 ? 16.551 1.705 -11.753 1.00 95.56 106 ASP A CA 1
ATOM 823 C C . ASP A 1 106 ? 16.280 2.577 -10.513 1.00 95.56 106 ASP A C 1
ATOM 825 O O . ASP A 1 106 ? 15.664 2.117 -9.550 1.00 95.56 106 ASP A O 1
ATOM 829 N N . ASN A 1 107 ? 16.681 3.853 -10.546 1.00 95.88 107 ASN A N 1
ATOM 830 C CA . ASN A 1 107 ? 16.425 4.794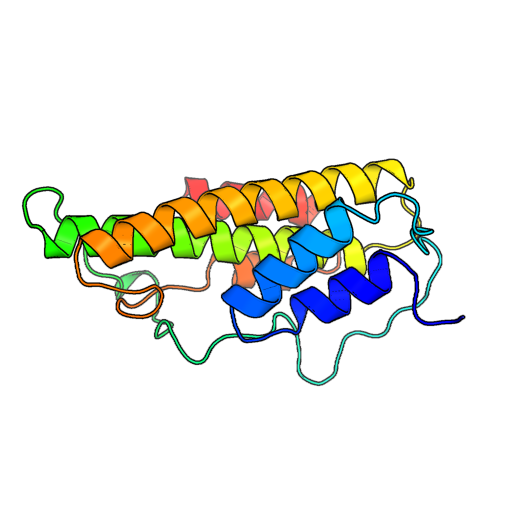 -9.453 1.00 95.88 107 ASN A CA 1
ATOM 831 C C . ASN A 1 107 ? 14.931 5.077 -9.254 1.00 95.88 107 ASN A C 1
ATOM 833 O O . ASN A 1 107 ? 14.510 5.210 -8.113 1.00 95.88 107 ASN A O 1
ATOM 837 N N . PHE A 1 108 ? 14.120 5.078 -10.319 1.00 97.25 108 PHE A N 1
ATOM 838 C CA . PHE A 1 108 ? 12.669 5.242 -10.201 1.00 97.25 108 PHE A CA 1
ATOM 839 C C . PHE A 1 108 ? 12.071 4.168 -9.286 1.00 97.25 108 PHE A C 1
ATOM 841 O O . PHE A 1 108 ? 11.287 4.468 -8.391 1.00 97.25 108 PHE A O 1
ATOM 848 N N . TYR A 1 109 ? 12.470 2.909 -9.470 1.00 97.50 109 TYR A N 1
ATOM 849 C CA . TYR A 1 109 ? 11.990 1.815 -8.626 1.00 97.50 109 TYR A CA 1
ATOM 850 C C . TYR A 1 109 ? 12.476 1.935 -7.180 1.00 97.50 109 TYR A C 1
ATOM 852 O O . TYR A 1 109 ? 11.786 1.482 -6.268 1.00 97.50 109 TYR A O 1
ATOM 860 N N . GLY A 1 110 ? 13.638 2.553 -6.967 1.00 96.31 110 GLY A N 1
ATOM 861 C CA . GLY A 1 110 ? 14.181 2.796 -5.632 1.00 96.31 110 GLY A CA 1
ATOM 862 C C . GLY A 1 110 ? 13.500 3.885 -4.869 1.00 96.31 110 GLY A C 1
ATOM 863 O O . GLY A 1 110 ? 13.189 3.688 -3.698 1.00 96.31 110 GLY A O 1
ATOM 864 N N . ASP A 1 111 ? 13.181 4.972 -5.552 1.00 97.31 111 ASP A N 1
ATOM 865 C CA . ASP A 1 111 ? 12.398 6.044 -4.966 1.00 97.31 111 ASP A CA 1
ATOM 866 C C . ASP A 1 111 ? 11.031 5.496 -4.520 1.00 97.31 111 ASP A C 1
ATOM 868 O O . ASP A 1 111 ? 10.609 5.722 -3.388 1.00 97.31 111 ASP A O 1
ATOM 872 N N . TRP A 1 112 ? 10.384 4.656 -5.339 1.00 98.00 112 TRP A N 1
ATOM 873 C CA . TRP A 1 112 ? 9.122 4.014 -4.954 1.00 98.00 112 TRP A CA 1
ATOM 874 C C . TRP A 1 112 ? 9.255 2.963 -3.854 1.00 98.00 112 TRP A C 1
ATOM 876 O O . TRP A 1 112 ? 8.334 2.823 -3.047 1.00 98.00 112 TRP A O 1
ATOM 886 N N . LEU A 1 113 ? 10.368 2.227 -3.778 1.00 97.81 113 LEU A N 1
ATOM 887 C CA . LEU A 1 113 ? 10.591 1.313 -2.656 1.00 97.81 113 LEU A CA 1
ATOM 888 C C . LEU A 1 113 ? 10.815 2.086 -1.351 1.00 97.81 113 LEU A C 1
ATOM 890 O O . LEU A 1 113 ? 10.310 1.669 -0.309 1.00 97.81 113 LEU A O 1
ATOM 894 N N . CYS A 1 114 ? 11.498 3.233 -1.420 1.00 97.69 114 CYS A N 1
ATOM 895 C CA . CYS A 1 114 ? 11.649 4.142 -0.288 1.00 97.69 114 CYS A CA 1
ATOM 896 C C . CYS A 1 114 ? 10.284 4.631 0.200 1.00 97.69 114 CYS A C 1
ATOM 898 O O . CYS A 1 114 ? 9.994 4.500 1.386 1.00 97.69 114 CYS A O 1
ATOM 900 N N . VAL A 1 115 ? 9.412 5.074 -0.715 1.00 98.12 115 VAL A N 1
ATOM 901 C CA . VAL A 1 115 ? 8.024 5.439 -0.383 1.00 98.12 115 VAL A CA 1
ATOM 902 C C . VAL A 1 115 ? 7.308 4.262 0.284 1.00 98.12 115 VAL A C 1
ATOM 904 O O . VAL A 1 115 ? 6.795 4.409 1.386 1.00 98.12 115 VAL A O 1
ATOM 907 N N . ALA A 1 116 ? 7.325 3.062 -0.308 1.00 98.44 116 ALA A N 1
ATOM 908 C CA . ALA A 1 116 ? 6.677 1.890 0.292 1.00 98.44 116 ALA A CA 1
ATOM 909 C C . ALA A 1 116 ? 7.172 1.609 1.724 1.00 98.44 116 ALA A C 1
ATOM 911 O O . ALA A 1 116 ? 6.381 1.254 2.597 1.00 98.44 116 ALA A O 1
ATOM 912 N N . TYR A 1 117 ? 8.475 1.762 1.968 1.00 98.56 117 TYR A N 1
ATOM 913 C CA . TYR A 1 117 ? 9.080 1.589 3.285 1.00 98.56 117 TYR A CA 1
ATOM 914 C C . TYR A 1 117 ? 8.655 2.677 4.283 1.00 98.56 117 TYR A C 1
ATOM 916 O O . TYR A 1 117 ? 8.327 2.352 5.424 1.00 98.56 117 TYR A O 1
ATOM 924 N N . GLU A 1 118 ? 8.633 3.945 3.875 1.00 98.56 118 GLU A N 1
ATOM 925 C CA . GLU A 1 118 ? 8.176 5.056 4.718 1.00 98.56 118 GLU A CA 1
ATOM 926 C C . GLU A 1 118 ? 6.722 4.852 5.158 1.00 98.56 118 GLU A C 1
ATOM 928 O O . GLU A 1 118 ? 6.416 4.949 6.348 1.00 98.56 118 GLU A O 1
ATOM 933 N N . GLU A 1 119 ? 5.853 4.423 4.241 1.00 98.50 119 GLU A N 1
ATOM 934 C CA . GLU A 1 119 ? 4.449 4.157 4.565 1.00 98.50 119 GLU A CA 1
ATOM 935 C C . GLU A 1 119 ? 4.258 2.920 5.449 1.00 98.50 119 GLU A C 1
ATOM 937 O O . GLU A 1 119 ? 3.345 2.883 6.277 1.00 98.50 119 GLU A O 1
ATOM 942 N N . VAL A 1 120 ? 5.155 1.927 5.373 1.00 98.69 120 VAL A N 1
ATOM 943 C CA . VAL A 1 120 ? 5.211 0.850 6.377 1.00 98.69 120 VAL A CA 1
ATOM 944 C C . VAL A 1 120 ? 5.505 1.412 7.762 1.00 98.69 120 VAL A C 1
ATOM 946 O O . VAL A 1 120 ? 4.838 1.031 8.725 1.00 98.69 120 VAL A O 1
ATOM 949 N N . VAL A 1 121 ? 6.477 2.317 7.884 1.00 98.56 121 VAL A N 1
ATOM 950 C CA . VAL A 1 121 ? 6.822 2.927 9.174 1.00 98.56 121 VAL A CA 1
ATOM 951 C C . VAL A 1 121 ? 5.634 3.721 9.723 1.00 98.56 121 VAL A C 1
ATOM 953 O O . VAL A 1 121 ? 5.281 3.555 10.894 1.00 98.56 121 VAL A O 1
ATOM 956 N N . HIS A 1 122 ? 4.971 4.530 8.893 1.00 98.56 122 HIS A N 1
ATOM 957 C CA . HIS A 1 122 ? 3.773 5.274 9.294 1.00 98.56 122 HIS A CA 1
ATOM 958 C C . HIS A 1 122 ? 2.638 4.341 9.737 1.00 98.56 122 HIS A C 1
ATOM 960 O O . HIS A 1 122 ? 2.075 4.517 10.824 1.00 98.56 122 HIS A O 1
ATOM 966 N N . PHE A 1 123 ? 2.350 3.301 8.950 1.00 98.44 123 PHE A N 1
ATOM 967 C CA . PHE A 1 123 ? 1.350 2.290 9.280 1.00 98.44 123 PHE A CA 1
ATOM 968 C C . PHE A 1 123 ? 1.635 1.619 10.629 1.00 98.44 123 PHE A C 1
ATOM 970 O O . PHE A 1 123 ? 0.743 1.528 11.475 1.00 98.44 123 PHE A O 1
ATOM 977 N N . GLU A 1 124 ? 2.871 1.172 10.863 1.00 98.25 124 GLU A N 1
ATOM 978 C CA . GLU A 1 124 ? 3.255 0.494 12.103 1.00 98.25 124 GLU A CA 1
ATOM 979 C C . GLU A 1 124 ? 3.142 1.420 13.322 1.00 98.25 124 GLU A C 1
ATOM 981 O O . GLU A 1 124 ? 2.668 0.983 14.378 1.00 98.25 124 GLU A O 1
ATOM 986 N N . LEU A 1 125 ? 3.504 2.701 13.189 1.00 98.31 125 LEU A N 1
ATOM 987 C CA . LEU A 1 125 ? 3.343 3.701 14.251 1.00 98.31 125 LEU A CA 1
ATOM 988 C C . LEU A 1 125 ? 1.868 3.919 14.607 1.00 98.31 125 LEU A C 1
ATOM 990 O O . LEU A 1 125 ? 1.500 3.882 15.787 1.00 98.31 125 LEU A O 1
ATOM 994 N N . LEU A 1 126 ? 1.015 4.099 13.596 1.00 97.94 126 LEU A N 1
ATOM 995 C CA . LEU A 1 126 ? -0.424 4.297 13.774 1.00 97.94 126 LEU A CA 1
ATOM 996 C C . LEU A 1 126 ? -1.085 3.054 14.369 1.00 97.94 126 LEU A C 1
ATOM 998 O O . LEU A 1 126 ? -1.833 3.164 15.341 1.00 97.94 126 LEU A O 1
ATOM 1002 N N . ASN A 1 127 ? -0.766 1.870 13.846 1.00 96.56 127 ASN A N 1
ATOM 1003 C CA . ASN A 1 127 ? -1.297 0.606 14.342 1.00 96.56 127 ASN A CA 1
ATOM 1004 C C . ASN A 1 127 ? -0.841 0.343 15.785 1.00 96.56 127 ASN A C 1
ATOM 1006 O O . ASN A 1 127 ? -1.653 -0.026 16.631 1.00 96.56 127 ASN A O 1
ATOM 1010 N N . THR A 1 128 ? 0.424 0.610 16.119 1.00 97.56 128 THR A N 1
ATOM 1011 C CA . THR A 1 128 ? 0.923 0.515 17.503 1.00 97.56 128 THR A CA 1
ATOM 1012 C C . THR A 1 128 ? 0.165 1.457 18.434 1.00 97.56 128 THR A C 1
ATOM 1014 O O . THR A 1 128 ? -0.186 1.080 19.555 1.00 97.56 128 THR A O 1
ATOM 1017 N N . HIS A 1 129 ? -0.106 2.689 17.997 1.00 96.81 129 HIS A N 1
ATOM 1018 C CA . HIS A 1 129 ? -0.873 3.630 18.805 1.00 96.81 129 HIS A CA 1
ATOM 1019 C C . HIS A 1 129 ? -2.334 3.191 18.971 1.00 96.81 129 HIS A C 1
ATOM 1021 O O . HIS A 1 129 ? -2.870 3.286 20.074 1.00 96.81 129 HIS A O 1
ATOM 1027 N N . LEU A 1 130 ? -2.944 2.639 17.922 1.00 96.50 130 LEU A N 1
ATOM 1028 C CA . LEU A 1 130 ? -4.296 2.088 17.953 1.00 96.50 130 LEU A CA 1
ATOM 1029 C C . LEU A 1 130 ? -4.422 0.958 18.992 1.00 96.50 130 LEU A C 1
ATOM 1031 O O . LEU A 1 130 ? -5.340 0.992 19.814 1.00 96.50 130 LEU A O 1
ATOM 1035 N N . HIS A 1 131 ? -3.431 0.060 19.061 1.00 96.69 131 HIS A N 1
ATOM 1036 C CA . HIS A 1 131 ? -3.369 -0.998 20.081 1.00 96.69 131 HIS A CA 1
ATOM 1037 C C . HIS A 1 131 ? -3.324 -0.437 21.506 1.00 96.69 131 HIS A C 1
ATOM 1039 O O . HIS A 1 131 ? -3.976 -0.975 22.400 1.00 96.69 131 HIS A O 1
ATOM 1045 N N . ARG A 1 132 ? -2.628 0.686 21.739 1.00 96.44 132 ARG A N 1
ATOM 1046 C CA . ARG A 1 132 ? -2.620 1.358 23.056 1.00 96.44 132 ARG A CA 1
ATOM 1047 C C . ARG A 1 132 ? -3.986 1.926 23.448 1.00 96.44 132 ARG A C 1
ATOM 1049 O O . ARG A 1 132 ? -4.230 2.129 24.632 1.00 96.44 132 ARG A O 1
ATOM 1056 N N . LEU A 1 133 ? -4.860 2.185 22.476 1.00 94.75 133 LEU A N 1
ATOM 1057 C CA . LEU A 1 133 ? -6.243 2.613 22.702 1.00 94.75 133 LEU A CA 1
ATOM 1058 C C . LEU A 1 133 ? -7.217 1.432 22.854 1.00 94.75 133 LEU A C 1
ATOM 1060 O O . LEU A 1 133 ? -8.401 1.671 23.077 1.00 94.75 133 LEU A O 1
ATOM 1064 N N . GLY A 1 134 ? -6.736 0.187 22.757 1.00 96.94 134 GLY A N 1
ATOM 1065 C CA . GLY A 1 134 ? -7.551 -1.025 22.872 1.00 96.94 134 GLY A CA 1
ATOM 1066 C C . GLY A 1 134 ? -8.199 -1.489 21.564 1.00 96.94 134 GLY A C 1
ATOM 1067 O O . GLY A 1 134 ? -9.123 -2.293 21.618 1.00 96.94 134 GLY A O 1
ATOM 1068 N N . PHE A 1 135 ? -7.729 -0.996 20.415 1.00 96.94 135 PHE A N 1
ATOM 1069 C CA . PHE A 1 135 ? -8.239 -1.346 19.084 1.00 96.94 135 PHE A CA 1
ATOM 1070 C C . PHE A 1 135 ? -7.109 -1.844 18.176 1.00 96.94 135 PHE A C 1
ATOM 1072 O O . PHE A 1 135 ? -5.939 -1.564 18.418 1.00 96.94 135 PHE A O 1
ATOM 1079 N N . ALA A 1 136 ? -7.446 -2.527 17.090 1.00 94.44 136 ALA A N 1
ATOM 1080 C CA . ALA A 1 136 ? -6.507 -2.979 16.072 1.00 94.44 136 ALA A CA 1
ATOM 1081 C C . ALA A 1 136 ? -6.894 -2.467 14.679 1.00 94.44 136 ALA A C 1
ATOM 1083 O O . ALA A 1 136 ? -8.042 -2.093 14.406 1.00 94.44 136 ALA A O 1
ATOM 1084 N N . TYR A 1 137 ? -5.922 -2.455 13.765 1.00 96.56 137 TYR A N 1
ATOM 1085 C CA . TYR A 1 137 ? -6.217 -2.247 12.353 1.00 96.56 137 TYR A CA 1
ATOM 1086 C C . TYR A 1 137 ? -7.210 -3.311 11.864 1.00 96.56 137 TYR A C 1
ATOM 1088 O O . TYR A 1 137 ? -7.003 -4.506 12.069 1.00 96.56 137 TYR A O 1
ATOM 1096 N N . GLY A 1 138 ? -8.297 -2.875 11.229 1.00 95.94 138 GLY A N 1
ATOM 1097 C CA . GLY A 1 138 ? -9.401 -3.732 10.814 1.00 95.94 138 GLY A CA 1
ATOM 1098 C C . GLY A 1 138 ? -10.656 -3.660 11.693 1.00 95.94 138 GLY A C 1
ATOM 1099 O O . GLY A 1 138 ? -11.697 -4.161 11.265 1.00 95.94 138 GLY A O 1
ATOM 1100 N N . ASP A 1 139 ? -10.600 -3.045 12.881 1.00 95.94 139 ASP A N 1
ATOM 1101 C CA . ASP A 1 139 ? -11.756 -2.966 13.794 1.00 95.94 139 ASP A CA 1
ATOM 1102 C C . ASP A 1 139 ? -12.831 -1.961 13.357 1.00 95.94 139 ASP A C 1
ATOM 1104 O O . ASP A 1 139 ? -13.987 -2.072 13.770 1.00 95.94 139 ASP A O 1
ATOM 1108 N N . PHE A 1 140 ? -12.484 -1.003 12.495 1.00 95.00 140 PHE A N 1
ATOM 1109 C CA . PHE A 1 140 ? -13.416 -0.007 11.965 1.00 95.00 140 PHE A CA 1
ATOM 1110 C C . PHE A 1 140 ? -13.611 -0.193 10.454 1.00 95.00 140 PHE A C 1
ATOM 1112 O O . PHE A 1 140 ? -12.701 -0.654 9.766 1.00 95.00 140 PHE A O 1
ATOM 1119 N N . PRO A 1 141 ? -14.777 0.176 9.893 1.00 94.75 141 PRO A N 1
ATOM 1120 C CA . PRO A 1 141 ? -14.985 0.118 8.451 1.00 94.75 141 PRO A CA 1
ATOM 1121 C C . PRO A 1 141 ? -14.090 1.123 7.711 1.00 94.75 141 PRO A C 1
ATOM 1123 O O . PRO A 1 141 ? -13.761 2.195 8.230 1.00 94.75 141 PRO A O 1
ATOM 1126 N N . ALA A 1 142 ? -13.736 0.789 6.474 1.00 93.88 142 ALA A N 1
ATOM 1127 C CA . ALA A 1 142 ? -12.931 1.623 5.589 1.00 93.88 142 ALA A CA 1
ATOM 1128 C C . ALA A 1 142 ? -13.515 1.656 4.168 1.00 93.88 142 ALA A C 1
ATOM 1130 O O . ALA A 1 142 ? -14.541 1.038 3.903 1.00 93.88 142 ALA A O 1
ATOM 1131 N N . HIS A 1 143 ? -12.887 2.395 3.256 1.00 91.25 143 HIS A N 1
ATOM 1132 C CA . HIS A 1 143 ? -13.295 2.470 1.852 1.00 91.25 143 HIS A CA 1
ATOM 1133 C C . HIS A 1 143 ? -12.071 2.332 0.939 1.00 91.25 143 HIS A C 1
ATOM 1135 O O . HIS A 1 143 ? -10.994 2.812 1.281 1.00 91.25 143 HIS A O 1
ATOM 1141 N N . ASP A 1 144 ? -12.265 1.846 -0.284 1.00 89.19 144 ASP A N 1
ATOM 1142 C CA . ASP A 1 144 ? -11.160 1.550 -1.213 1.00 89.19 144 ASP A CA 1
ATOM 1143 C C . ASP A 1 144 ? -10.919 2.620 -2.287 1.00 89.19 144 ASP A C 1
ATOM 1145 O O . ASP A 1 144 ? -10.216 2.377 -3.262 1.00 89.19 144 ASP A O 1
ATOM 1149 N N . GLY A 1 145 ? -11.449 3.836 -2.115 1.00 89.19 145 GLY A N 1
ATOM 1150 C CA . GLY A 1 145 ? -11.430 4.852 -3.178 1.00 89.19 145 GLY A CA 1
ATOM 1151 C C . GLY A 1 145 ? -10.054 5.159 -3.798 1.00 89.19 145 GLY A C 1
ATOM 1152 O O . GLY A 1 145 ? -9.994 5.494 -4.977 1.00 89.19 145 GLY A O 1
ATOM 1153 N N . LEU A 1 146 ? -8.953 5.025 -3.044 1.00 91.44 146 LEU A N 1
ATOM 1154 C CA . LEU A 1 146 ? -7.598 5.163 -3.598 1.00 91.44 146 LEU A CA 1
ATOM 1155 C C . LEU A 1 146 ? -7.271 4.042 -4.584 1.00 91.44 146 LEU A C 1
ATOM 1157 O O . LEU A 1 146 ? -6.773 4.306 -5.679 1.00 91.44 146 LEU A O 1
ATOM 1161 N N . TRP A 1 147 ? -7.580 2.803 -4.203 1.00 94.69 147 TRP A N 1
ATOM 1162 C CA . TRP A 1 147 ? -7.350 1.645 -5.050 1.00 94.69 147 TRP A CA 1
ATOM 1163 C C . TRP A 1 147 ? -8.283 1.633 -6.266 1.00 94.69 147 TRP A C 1
ATOM 1165 O O . TRP A 1 147 ? -7.858 1.297 -7.366 1.00 94.69 147 TRP A O 1
ATOM 1175 N N . ASP A 1 148 ? -9.529 2.083 -6.111 1.00 93.56 148 ASP A N 1
ATOM 1176 C CA . ASP A 1 148 ? -10.461 2.216 -7.237 1.00 93.56 148 ASP A CA 1
ATOM 1177 C C . ASP A 1 148 ? -9.921 3.181 -8.307 1.00 93.56 148 ASP A C 1
ATOM 1179 O O . ASP A 1 148 ? -10.023 2.923 -9.509 1.00 93.56 148 ASP A O 1
ATOM 1183 N N . MET A 1 149 ? -9.315 4.302 -7.891 1.00 94.50 149 MET A N 1
ATOM 1184 C CA . MET A 1 149 ? -8.670 5.232 -8.824 1.00 94.50 149 MET A CA 1
ATOM 1185 C C . MET A 1 149 ? -7.407 4.629 -9.445 1.00 94.50 149 MET A C 1
ATOM 1187 O O . MET A 1 149 ? -7.137 4.834 -10.631 1.00 94.50 149 MET A O 1
ATOM 1191 N N . ALA A 1 150 ? -6.645 3.867 -8.663 1.00 95.69 150 ALA A N 1
ATOM 1192 C CA . ALA A 1 150 ? -5.499 3.135 -9.166 1.00 95.69 150 ALA A CA 1
ATOM 1193 C C . ALA A 1 150 ? -5.899 2.166 -10.285 1.00 95.69 150 ALA A C 1
ATOM 1195 O O . ALA A 1 150 ? -5.346 2.248 -11.381 1.00 95.69 150 ALA A O 1
ATOM 1196 N N . GLU A 1 151 ? -6.909 1.329 -10.073 1.00 95.06 151 GLU A N 1
ATOM 1197 C CA . GLU A 1 151 ? -7.368 0.373 -11.083 1.00 95.06 151 GLU A CA 1
ATOM 1198 C C . GLU A 1 151 ? -7.777 1.076 -12.387 1.00 95.06 151 GLU A C 1
ATOM 1200 O O . GLU A 1 151 ? -7.370 0.673 -13.473 1.00 95.06 151 GLU A O 1
ATOM 1205 N N . ARG A 1 152 ? -8.486 2.209 -12.288 1.00 95.69 152 ARG A N 1
ATOM 1206 C CA . ARG A 1 152 ? -8.898 3.021 -13.450 1.00 95.69 152 ARG A CA 1
ATOM 1207 C C . ARG A 1 152 ? -7.741 3.646 -14.231 1.00 95.69 152 ARG A C 1
ATOM 1209 O O . ARG A 1 152 ? -7.946 4.070 -15.363 1.00 95.69 152 ARG A O 1
ATOM 1216 N N . THR A 1 153 ? -6.566 3.760 -13.621 1.00 96.38 153 THR A N 1
ATOM 1217 C CA . THR A 1 153 ? -5.375 4.408 -14.193 1.00 96.38 153 THR A CA 1
ATOM 1218 C C . THR A 1 153 ? -4.212 3.438 -14.381 1.00 96.38 153 THR A C 1
ATOM 1220 O O . THR A 1 153 ? -3.090 3.867 -14.618 1.00 96.38 153 THR A O 1
ATOM 1223 N N . LYS A 1 154 ? -4.439 2.126 -14.249 1.00 95.75 154 LYS A N 1
ATOM 1224 C CA . LYS A 1 154 ? -3.359 1.130 -14.214 1.00 95.75 154 LYS A CA 1
ATOM 1225 C C . LYS A 1 154 ? -2.534 1.031 -15.496 1.00 95.75 154 LYS A C 1
ATOM 1227 O O . LYS A 1 154 ? -1.382 0.618 -15.432 1.00 95.75 154 LYS A O 1
ATOM 1232 N N . ASP A 1 155 ? -3.106 1.432 -16.626 1.00 95.62 155 ASP A N 1
ATOM 1233 C CA . ASP A 1 155 ? -2.454 1.355 -17.934 1.00 95.62 155 ASP A CA 1
ATOM 1234 C C . ASP A 1 155 ? -1.648 2.624 -18.281 1.00 95.62 155 ASP A C 1
ATOM 1236 O O . ASP A 1 155 ? -0.999 2.676 -19.324 1.00 95.62 155 ASP A O 1
ATOM 1240 N N . ASP A 1 156 ? -1.664 3.650 -17.420 1.00 97.06 156 ASP A N 1
ATOM 1241 C CA . ASP A 1 156 ? -0.981 4.925 -17.650 1.00 97.06 156 ASP A CA 1
ATOM 1242 C C . ASP A 1 156 ? -0.353 5.454 -16.351 1.00 97.06 156 ASP A C 1
ATOM 1244 O O . ASP A 1 156 ? -1.033 5.960 -15.454 1.00 97.06 156 ASP A O 1
ATOM 1248 N N . LEU A 1 157 ? 0.980 5.384 -16.278 1.00 96.44 157 LEU A N 1
ATOM 1249 C CA . LEU A 1 157 ? 1.746 5.868 -15.131 1.00 96.44 157 LEU A CA 1
ATOM 1250 C C . LEU A 1 157 ? 1.515 7.362 -14.866 1.00 96.44 157 LEU A C 1
ATOM 1252 O O . LEU A 1 157 ? 1.410 7.769 -13.713 1.00 96.44 157 LEU A O 1
ATOM 1256 N N . VAL A 1 158 ? 1.423 8.195 -15.902 1.00 96.31 158 VAL A N 1
ATOM 1257 C CA . VAL A 1 158 ? 1.225 9.639 -15.725 1.00 96.31 158 VAL A CA 1
ATOM 1258 C C . VAL A 1 158 ? -0.163 9.899 -15.146 1.00 96.31 158 VAL A C 1
ATOM 1260 O O . VAL A 1 158 ? -0.294 10.650 -14.177 1.00 96.31 158 VAL A O 1
ATOM 1263 N N . ALA A 1 159 ? -1.191 9.228 -15.672 1.00 95.38 159 ALA A N 1
ATOM 1264 C CA . ALA A 1 159 ? -2.538 9.304 -15.113 1.00 95.38 159 ALA A CA 1
ATOM 1265 C C . ALA A 1 159 ? -2.578 8.801 -13.661 1.00 95.38 159 ALA A C 1
ATOM 1267 O O . ALA A 1 159 ? -3.208 9.437 -12.811 1.00 95.38 159 ALA A O 1
ATOM 1268 N N . ARG A 1 160 ? -1.865 7.709 -13.352 1.00 95.69 160 ARG A N 1
ATOM 1269 C CA . ARG A 1 160 ? -1.753 7.150 -11.999 1.00 95.69 160 ARG A CA 1
ATOM 1270 C C . ARG A 1 160 ? -1.199 8.175 -11.014 1.00 95.69 160 ARG A C 1
ATOM 1272 O O . ARG A 1 160 ? -1.807 8.406 -9.968 1.00 95.69 160 ARG A O 1
ATOM 1279 N N . LEU A 1 161 ? -0.079 8.802 -11.363 1.00 94.56 161 LEU A N 1
ATOM 1280 C CA . LEU A 1 161 ? 0.593 9.784 -10.513 1.00 94.56 161 LEU A CA 1
ATOM 1281 C C . LEU A 1 161 ? -0.188 11.099 -10.393 1.00 94.56 161 LEU A C 1
ATOM 1283 O O . LEU A 1 161 ? -0.107 11.757 -9.361 1.00 94.56 161 LEU A O 1
ATOM 1287 N N . ALA A 1 162 ? -0.977 11.473 -11.403 1.00 93.31 162 ALA A N 1
ATOM 1288 C CA . ALA A 1 162 ? -1.766 12.703 -11.379 1.00 93.31 162 ALA A CA 1
ATOM 1289 C C . ALA A 1 162 ? -3.109 12.568 -10.637 1.00 93.31 162 ALA A C 1
ATOM 1291 O O . ALA A 1 162 ? -3.557 13.521 -9.996 1.00 93.31 162 ALA A O 1
ATOM 1292 N N . LEU A 1 163 ? -3.788 11.419 -10.743 1.00 92.75 163 LEU A N 1
ATOM 1293 C CA . LEU A 1 163 ? -5.184 11.275 -10.304 1.00 92.75 163 LEU A CA 1
ATOM 1294 C C . LEU A 1 163 ? -5.347 10.600 -8.940 1.00 92.75 163 LEU A C 1
ATOM 1296 O O . LEU A 1 163 ? -6.279 10.941 -8.204 1.00 92.75 163 LEU A O 1
ATOM 1300 N N . VAL A 1 164 ? -4.461 9.672 -8.567 1.00 91.69 164 VAL A N 1
ATOM 1301 C CA . VAL A 1 164 ? -4.561 8.999 -7.261 1.00 91.69 164 VAL A CA 1
ATOM 1302 C C . VAL A 1 164 ? -4.364 9.979 -6.097 1.00 91.69 164 VAL A C 1
ATOM 1304 O O . VAL A 1 164 ? -5.240 10.003 -5.230 1.00 91.69 164 VAL A O 1
ATOM 1307 N N . PRO A 1 165 ? -3.347 10.868 -6.082 1.00 86.62 165 PRO A N 1
ATOM 1308 C CA . PRO A 1 165 ? -3.191 11.843 -4.996 1.00 86.62 165 PRO A CA 1
ATOM 1309 C C . P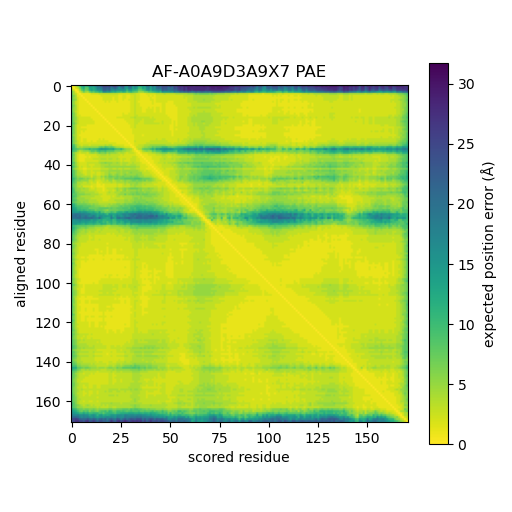RO A 1 165 ? -4.398 12.779 -4.849 1.00 86.62 165 PRO A C 1
ATOM 1311 O O . PRO A 1 165 ? -4.872 13.019 -3.742 1.00 86.62 165 PRO A O 1
ATOM 1314 N N . ARG A 1 166 ? -4.999 13.218 -5.963 1.00 84.12 166 ARG A N 1
ATOM 1315 C CA . ARG A 1 166 ? -6.206 14.070 -5.946 1.00 84.12 166 ARG A CA 1
ATOM 1316 C C . ARG A 1 166 ? -7.432 13.380 -5.342 1.00 84.12 166 ARG A C 1
ATOM 1318 O O . ARG A 1 166 ? -8.370 14.048 -4.917 1.00 84.12 166 ARG A O 1
ATOM 1325 N N . THR A 1 167 ? -7.435 12.048 -5.288 1.00 78.50 167 THR A N 1
ATOM 1326 C CA . THR A 1 167 ? -8.502 11.273 -4.637 1.00 78.50 167 THR A CA 1
ATOM 1327 C C . THR A 1 167 ? -8.450 11.399 -3.106 1.00 78.50 167 THR A C 1
ATOM 1329 O O . THR A 1 167 ? -9.477 11.202 -2.450 1.00 78.50 167 THR A O 1
ATOM 1332 N N . LEU A 1 168 ? -7.291 11.769 -2.539 1.00 68.50 168 LEU A N 1
ATOM 1333 C CA . LEU A 1 168 ? -7.147 12.165 -1.132 1.00 68.50 168 LEU A CA 1
ATOM 1334 C C . LEU A 1 168 ? -7.665 13.586 -0.886 1.00 68.50 168 LEU A C 1
ATOM 1336 O O . LEU A 1 168 ? -8.335 13.812 0.113 1.00 68.50 168 LEU A O 1
ATOM 1340 N N . GLU A 1 169 ? -7.382 14.522 -1.799 1.00 59.09 169 GLU A N 1
ATOM 1341 C CA . GLU A 1 169 ? -7.723 15.949 -1.651 1.00 59.09 169 GLU A CA 1
ATOM 1342 C C . GLU A 1 169 ? -9.228 16.236 -1.741 1.00 59.09 169 GLU A C 1
ATOM 1344 O O . GLU A 1 169 ? -9.712 17.228 -1.204 1.00 59.09 169 GLU A O 1
ATOM 1349 N N . ALA A 1 170 ? -9.986 15.384 -2.432 1.00 52.28 170 ALA A N 1
ATOM 1350 C CA . ALA A 1 170 ? -11.418 15.574 -2.654 1.00 52.28 170 ALA A CA 1
ATOM 1351 C C . ALA A 1 170 ? -12.306 15.156 -1.456 1.00 52.28 170 ALA A C 1
ATOM 1353 O O . ALA A 1 170 ? -13.492 14.884 -1.660 1.00 52.28 170 ALA A O 1
ATOM 1354 N N . ARG A 1 171 ? -11.753 15.043 -0.238 1.00 49.62 171 ARG A N 1
ATOM 1355 C CA . ARG A 1 171 ? -12.429 14.476 0.943 1.00 49.62 171 ARG A CA 1
ATOM 1356 C C . ARG A 1 171 ? -12.379 15.368 2.173 1.00 49.62 171 ARG A C 1
ATOM 1358 O O . ARG A 1 171 ? -11.296 15.906 2.474 1.00 49.62 171 ARG A O 1
#

Radius of gyration: 16.39 Å; Cα contacts (8 Å, |Δi|>4): 215; chains: 1; bounding box: 43×34×42 Å

Organism: NCBI:txid643674

Foldseek 3Di:
DPCFAQLNLLQVLFQDADLVVSLVSLVVSLVVLVTHHPLVDDDDADPVHTGNHHPFQAADPPVPQDQQDPVDLVSVLSVLLAQLVVLSVQLSLLSLVSNQHGDDDSVVNVVSSVSNNVSSVSNVVSQVVSVVSVHGNRPGYYHCQLVVQCVVCSVPPVSNVPPSVVSVVVD

Nearest PDB structures (foldseek):
  8hcr-assembly1_M  TM=6.335E-01  e=8.871E+00  Mycobacterium tuberculosis variant bovis BCG

Sequence (171 aa):
MKNTYLRRLALQALLIHDPVEKAALVKQLQQAWSLPVGADLCLDEPSVGVPGRPTKPLIVPPQQVKQRSLHTAEGRAALLHALAHIEFNAINLALDIIWRYANLPDNFYGDWLCVAYEEVVHFELLNTHLHRLGFAYGDFPAHDGLWDMAERTKDDLVARLALVPRTLEAR

Secondary structure (DSSP, 8-state):
-TT--HHHHHHHHHH--SHHHHHHHHHHHHHTTTS---TT---PPPTT-SSPPPS-SPB--GGGS----SSSHHHHHHHHHHHHHHHHHHHHHHHHHHHH--S--HHHHHHHHHHHHHHHHHHHHHHHHHHHTT--TTSS-B--HHHHHHHHTTT-HHHHHHHHHHHHHT-

Solvent-accessible surface area (backbone atoms only — not comparable to full-atom values): 9456 Å² total; per-residue (Å²): 133,92,81,65,27,46,26,62,50,28,44,56,37,30,50,35,35,51,68,65,62,25,42,52,47,45,51,52,48,65,75,46,66,88,48,53,48,52,40,80,58,89,76,80,83,58,92,89,54,80,63,30,68,44,94,48,40,52,74,44,62,74,88,71,55,74,88,62,42,81,88,42,73,67,25,39,43,50,44,41,44,50,50,26,52,51,26,52,48,47,27,43,49,26,25,47,52,42,40,68,59,58,72,57,62,72,64,61,48,48,55,33,46,50,50,24,39,53,26,38,53,52,22,52,54,34,38,55,51,29,46,77,74,75,42,55,79,39,76,52,70,43,58,59,66,57,57,58,45,37,65,78,22,69,92,33,70,67,53,32,68,62,50,33,62,51,61,62,71,78,109

pLDDT: mean 92.5, std 9.33, range [46.78, 98.69]

InterPro domains:
  IPR007402 Protein of unknown function DUF455 [PF04305] (17-171)
  IPR007402 Protein of unknown function DUF455 [PTHR42782] (6-171)
  IPR009078 Ferritin-like superfamily [SSF47240] (69-163)

Mean predicted aligned error: 4.17 Å